Protein AF-A0AA38MMX9-F1 (afdb_monomer)

Foldseek 3Di:
DPPDDPVLLVVLQVQCVVVVLQRQVVSCVVCVVDDRDDSVLSVLQNVCCVPPVDSDPPPVPPDDPCDPLLVVLLVVLVVVCVVPVPDDLVNSVVVCCPDPRHDDPVSSVVSVVVVVVVVVVVVVPD

Secondary structure (DSSP, 8-state):
--SS-HHHHHHHHHHHHHTTT-HHHHHHHH-TTSPPPPHHHHHHHHHHHHHHS-SS---TT-S----HHHHHHHHHHHHHHHH-TT--HHHHHHHHHSSSS---HHHHHHHHHHHHHHHTTTTT--

Mean predicted aligned error: 14.61 Å

Radius of gyration: 23.49 Å; Cα contacts (8 Å, |Δi|>4): 71; chains: 1; bounding box: 48×35×56 Å

Nearest PDB structures (foldseek):
  2gzk-assembly1_A  TM=2.698E-01  e=1.866E+00  unclassified

Solvent-accessible surface area (backbone atoms only — not comparable to full-atom values): 7663 Å² total; per-residue (Å²): 132,82,92,62,55,71,68,57,52,52,52,42,42,52,34,20,63,74,44,77,68,58,22,52,63,59,43,40,70,76,39,72,91,53,85,76,66,60,65,67,53,44,56,51,39,48,49,33,36,75,75,67,73,35,79,68,77,87,64,92,70,82,57,82,81,80,48,69,67,56,55,53,48,51,50,54,52,50,55,51,39,70,76,38,75,83,63,48,70,70,56,52,52,51,55,42,59,74,44,96,51,79,60,53,77,67,51,53,54,52,52,51,52,54,46,53,66,53,48,58,61,63,75,66,74,120

Structure (mmCIF, N/CA/C/O backbone):
data_AF-A0AA38MMX9-F1
#
_entry.id   AF-A0AA38MMX9-F1
#
loop_
_atom_site.group_PDB
_atom_site.id
_atom_site.type_symbol
_atom_site.label_atom_id
_atom_site.label_alt_id
_atom_site.label_comp_id
_atom_site.label_asym_id
_atom_site.label_entity_id
_atom_site.label_seq_id
_atom_site.pdbx_PDB_ins_code
_atom_site.Cartn_x
_atom_site.Cartn_y
_atom_site.Cartn_z
_atom_site.occupancy
_atom_site.B_iso_or_equiv
_atom_site.auth_seq_id
_atom_site.auth_comp_id
_atom_site.auth_asym_id
_atom_site.auth_atom_id
_atom_site.pdbx_PDB_model_num
ATOM 1 N N . MET A 1 1 ? -5.186 -6.838 2.296 1.00 41.19 1 MET A N 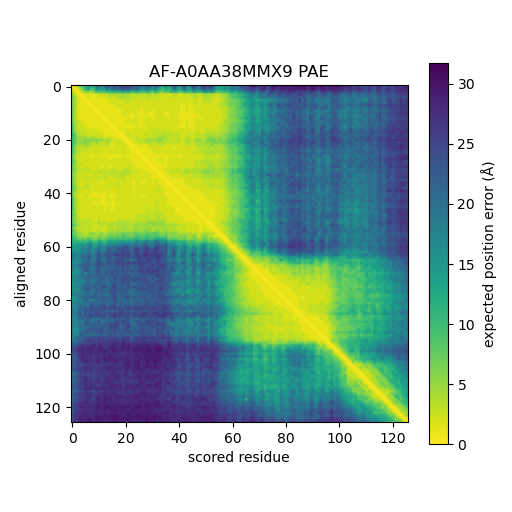1
ATOM 2 C CA . MET A 1 1 ? -5.290 -7.617 1.039 1.00 41.19 1 MET A CA 1
ATOM 3 C C . MET A 1 1 ? -4.135 -7.238 0.122 1.00 41.19 1 MET A C 1
ATOM 5 O O . MET A 1 1 ? -4.093 -6.104 -0.340 1.00 41.19 1 MET A O 1
ATOM 9 N N . ALA A 1 2 ? -3.175 -8.138 -0.104 1.00 54.78 2 ALA A N 1
ATOM 10 C CA . ALA A 1 2 ? -2.065 -7.883 -1.023 1.00 54.78 2 ALA A CA 1
ATOM 11 C C . ALA A 1 2 ? -2.529 -8.154 -2.465 1.00 54.78 2 ALA A C 1
ATOM 13 O O . ALA A 1 2 ? -2.720 -9.300 -2.854 1.00 54.78 2 ALA A O 1
ATOM 14 N N . ARG A 1 3 ? -2.774 -7.084 -3.233 1.00 77.62 3 ARG A N 1
ATOM 15 C CA . ARG A 1 3 ? -3.270 -7.134 -4.624 1.00 77.62 3 ARG A CA 1
ATOM 16 C C . ARG A 1 3 ? -2.242 -7.693 -5.623 1.00 77.62 3 ARG A C 1
ATOM 18 O O . ARG A 1 3 ? -2.636 -8.080 -6.716 1.00 77.62 3 ARG A O 1
ATOM 25 N N . TYR A 1 4 ? -0.965 -7.740 -5.242 1.00 87.44 4 TYR A N 1
ATOM 26 C CA . TYR A 1 4 ? 0.164 -8.184 -6.063 1.00 87.44 4 TYR A CA 1
ATOM 27 C C . TYR A 1 4 ? 1.141 -8.994 -5.207 1.00 87.44 4 TYR A C 1
ATOM 29 O O . TYR A 1 4 ? 1.273 -8.733 -4.006 1.00 87.44 4 TYR A O 1
ATOM 37 N N . LYS A 1 5 ? 1.835 -9.961 -5.812 1.00 90.69 5 LYS A N 1
ATOM 38 C CA . LYS A 1 5 ? 2.917 -10.704 -5.150 1.00 90.69 5 LYS A CA 1
ATOM 39 C C . LYS A 1 5 ? 4.143 -9.807 -4.971 1.00 90.69 5 LYS A C 1
ATOM 41 O O . LYS A 1 5 ? 4.367 -8.895 -5.759 1.00 90.69 5 LYS A O 1
ATOM 46 N N . ASN A 1 6 ? 4.988 -10.108 -3.983 1.00 91.00 6 ASN A N 1
ATOM 47 C CA . ASN A 1 6 ? 6.205 -9.324 -3.728 1.00 91.00 6 ASN A CA 1
ATOM 48 C C . ASN A 1 6 ? 7.122 -9.238 -4.968 1.00 91.00 6 ASN A C 1
ATOM 50 O O . ASN A 1 6 ? 7.606 -8.164 -5.300 1.00 91.00 6 ASN A O 1
ATOM 54 N N . ALA A 1 7 ? 7.272 -10.341 -5.712 1.00 92.94 7 ALA A N 1
ATOM 55 C CA . ALA A 1 7 ? 8.020 -10.350 -6.971 1.00 92.94 7 ALA A CA 1
ATOM 56 C C . ALA A 1 7 ? 7.437 -9.377 -8.014 1.00 92.94 7 ALA A C 1
ATOM 58 O O . ALA A 1 7 ? 8.178 -8.635 -8.646 1.00 92.94 7 ALA A O 1
ATOM 59 N N . GLU A 1 8 ? 6.108 -9.313 -8.144 1.00 94.44 8 GLU A N 1
ATOM 60 C CA . GLU A 1 8 ? 5.461 -8.372 -9.067 1.00 94.44 8 GLU A CA 1
ATOM 61 C C . GLU A 1 8 ? 5.688 -6.919 -8.639 1.00 94.44 8 GLU A C 1
ATOM 63 O O . GLU A 1 8 ? 5.887 -6.065 -9.496 1.00 94.44 8 GLU A O 1
ATOM 68 N N . ILE A 1 9 ? 5.691 -6.640 -7.330 1.00 94.19 9 ILE A N 1
ATOM 69 C CA . ILE A 1 9 ? 5.955 -5.304 -6.779 1.00 94.19 9 ILE A CA 1
ATOM 70 C C . ILE A 1 9 ? 7.417 -4.889 -7.008 1.00 94.19 9 ILE A C 1
ATOM 72 O O . ILE A 1 9 ? 7.676 -3.741 -7.369 1.00 94.19 9 ILE A O 1
ATOM 76 N N . ALA A 1 10 ? 8.363 -5.81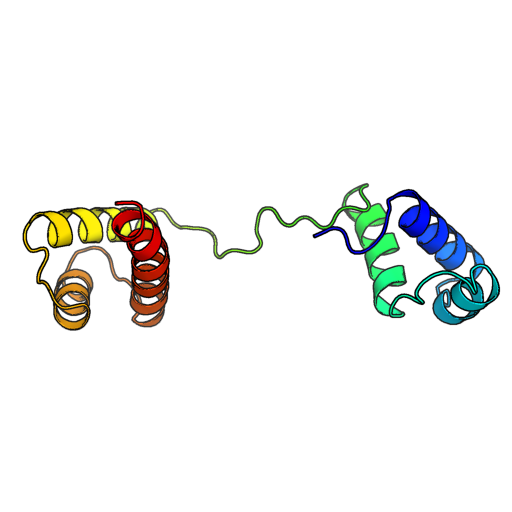8 -6.854 1.00 94.69 10 ALA A N 1
ATOM 77 C CA . ALA A 1 10 ? 9.770 -5.581 -7.167 1.00 94.69 10 ALA A CA 1
ATOM 78 C C . ALA A 1 10 ? 9.968 -5.270 -8.660 1.00 94.69 10 ALA A C 1
ATOM 80 O O . ALA A 1 10 ? 10.627 -4.286 -8.997 1.00 94.69 10 ALA A O 1
ATOM 81 N N . ASP A 1 11 ? 9.322 -6.033 -9.546 1.00 96.19 11 ASP A N 1
ATOM 82 C CA . ASP A 1 11 ? 9.343 -5.774 -10.988 1.00 96.19 11 ASP A CA 1
ATOM 83 C C . ASP A 1 11 ? 8.725 -4.402 -11.326 1.00 96.19 11 ASP A C 1
ATOM 85 O O . ASP A 1 11 ? 9.244 -3.678 -12.175 1.00 96.19 11 ASP A O 1
ATOM 89 N N . MET A 1 12 ? 7.643 -4.002 -10.643 1.00 95.50 12 MET A N 1
ATOM 90 C CA . MET A 1 12 ? 7.040 -2.670 -10.808 1.00 95.50 12 MET A CA 1
ATOM 91 C C . MET A 1 12 ? 8.012 -1.556 -10.411 1.00 95.50 12 MET A C 1
ATOM 93 O O . MET A 1 12 ? 8.153 -0.583 -11.150 1.00 95.50 12 MET A O 1
ATOM 97 N N . HIS A 1 13 ? 8.694 -1.692 -9.270 1.00 95.56 13 HIS A N 1
ATOM 98 C CA . HIS A 1 13 ? 9.685 -0.713 -8.819 1.00 95.56 13 HIS A CA 1
ATOM 99 C C . HIS A 1 13 ? 10.869 -0.615 -9.792 1.00 95.56 13 HIS A C 1
ATOM 101 O O . HIS A 1 13 ? 11.277 0.487 -10.159 1.00 95.56 13 HIS A O 1
ATOM 107 N N . LEU A 1 14 ? 11.363 -1.758 -10.281 1.00 95.94 14 LEU A N 1
ATOM 108 C CA . LEU A 1 14 ? 12.430 -1.804 -11.279 1.00 95.94 14 LEU A CA 1
ATOM 109 C C . LEU A 1 14 ? 12.029 -1.076 -12.571 1.00 95.94 14 LEU A C 1
ATOM 111 O O . LEU A 1 14 ? 12.796 -0.256 -13.077 1.00 95.94 14 LEU A O 1
ATOM 115 N N . MET A 1 15 ? 10.820 -1.329 -13.087 1.00 96.56 15 MET A N 1
ATOM 116 C CA . MET A 1 15 ? 10.325 -0.648 -14.291 1.00 96.56 15 MET A CA 1
ATOM 117 C C . MET A 1 15 ? 10.083 0.844 -14.059 1.00 96.56 15 MET A C 1
ATOM 119 O O . MET A 1 15 ? 10.326 1.641 -14.961 1.00 96.56 15 MET A O 1
ATOM 123 N N . TYR A 1 16 ? 9.684 1.244 -12.852 1.00 95.88 16 TYR A N 1
ATOM 124 C CA . TYR A 1 16 ? 9.555 2.654 -12.485 1.00 95.88 16 TYR A CA 1
ATOM 125 C C . TYR A 1 16 ? 10.886 3.398 -12.504 1.00 95.88 16 TYR A C 1
ATOM 127 O O . TYR A 1 16 ? 10.962 4.477 -13.093 1.00 95.88 16 TYR A O 1
ATOM 135 N N . GLY A 1 17 ? 11.946 2.795 -11.962 1.00 94.62 17 GLY A N 1
ATOM 136 C CA . GLY A 1 17 ? 13.299 3.339 -12.076 1.00 94.62 17 GLY A CA 1
ATOM 137 C C . GLY A 1 17 ? 13.782 3.392 -13.527 1.00 94.62 17 GLY A C 1
ATOM 138 O O . GLY A 1 17 ? 14.273 4.424 -13.979 1.00 94.62 17 GLY A O 1
ATOM 139 N N . ARG A 1 18 ? 13.580 2.306 -14.287 1.00 95.50 18 ARG A N 1
ATOM 140 C CA . ARG A 1 18 ? 13.987 2.205 -15.699 1.00 95.50 18 ARG A CA 1
ATOM 141 C C . ARG A 1 18 ? 13.301 3.239 -16.595 1.00 95.50 18 ARG A C 1
ATOM 143 O O . ARG A 1 18 ? 13.927 3.746 -17.519 1.00 95.50 18 ARG A O 1
ATOM 150 N N . ALA A 1 19 ? 12.030 3.528 -16.336 1.00 95.00 19 ALA A N 1
ATOM 151 C CA . ALA A 1 19 ? 11.220 4.451 -17.124 1.00 95.00 19 ALA A CA 1
ATOM 152 C C . ALA A 1 19 ? 11.247 5.896 -16.595 1.00 95.00 19 ALA A C 1
ATOM 154 O O . ALA A 1 19 ? 10.404 6.699 -16.993 1.00 95.00 19 ALA A O 1
ATOM 155 N N . PHE A 1 20 ? 12.159 6.226 -15.669 1.00 92.56 20 PHE A N 1
ATOM 156 C CA . PHE A 1 20 ? 12.258 7.550 -15.040 1.00 92.56 20 PHE A CA 1
ATOM 157 C C . PHE A 1 20 ? 10.912 8.070 -14.494 1.00 92.56 20 PHE A C 1
ATOM 159 O O . PHE A 1 20 ? 10.603 9.255 -14.587 1.00 92.56 20 PHE A O 1
ATOM 166 N N . GLY A 1 21 ? 10.094 7.171 -13.937 1.00 87.31 21 GLY A N 1
ATOM 167 C CA . GLY A 1 21 ? 8.774 7.483 -13.382 1.00 87.31 21 GLY A CA 1
ATOM 168 C C . GLY A 1 21 ? 7.571 7.136 -14.272 1.00 87.31 21 GLY A C 1
ATOM 169 O O . GLY A 1 21 ? 6.458 7.035 -13.762 1.00 87.31 21 GLY A O 1
ATOM 170 N N . ASN A 1 22 ? 7.764 6.854 -15.565 1.00 89.88 22 ASN A N 1
ATOM 171 C CA . ASN A 1 22 ? 6.677 6.557 -16.517 1.00 89.88 22 ASN A CA 1
ATOM 172 C C . ASN A 1 22 ? 6.488 5.046 -16.751 1.00 89.88 22 ASN A C 1
ATOM 174 O O . ASN A 1 22 ? 6.521 4.546 -17.871 1.00 89.88 22 ASN A O 1
ATOM 178 N N . ALA A 1 23 ? 6.315 4.289 -15.667 1.00 93.50 23 ALA A N 1
ATOM 179 C CA . ALA A 1 23 ? 6.402 2.823 -15.684 1.00 93.50 23 ALA A CA 1
ATOM 180 C C . ALA A 1 23 ? 5.209 2.087 -16.305 1.00 93.50 23 ALA A C 1
ATOM 182 O O . ALA A 1 23 ? 5.317 0.896 -16.573 1.00 93.50 23 ALA A O 1
ATOM 183 N N . HIS A 1 24 ? 4.058 2.748 -16.445 1.00 93.44 24 HIS A N 1
ATOM 184 C CA . HIS A 1 24 ? 2.794 2.078 -16.748 1.00 93.44 24 HIS A CA 1
ATOM 185 C C . HIS A 1 24 ? 2.853 1.323 -18.082 1.00 93.44 24 HIS A C 1
ATOM 187 O O . HIS A 1 24 ? 2.617 0.120 -18.121 1.00 93.44 24 HIS A O 1
ATOM 193 N N . GLU A 1 25 ? 3.234 2.007 -19.157 1.00 93.62 25 GLU A N 1
ATOM 194 C CA . GLU A 1 25 ? 3.312 1.419 -20.499 1.00 93.62 25 GLU A CA 1
ATOM 195 C C . GLU A 1 25 ? 4.431 0.374 -20.582 1.00 93.62 25 GLU A C 1
ATOM 197 O O . GLU A 1 25 ? 4.182 -0.772 -20.950 1.00 93.62 25 GLU A O 1
ATOM 202 N N . VAL A 1 26 ? 5.628 0.722 -20.096 1.00 95.31 26 VAL A N 1
ATOM 203 C CA . VAL A 1 26 ? 6.808 -0.162 -20.092 1.00 95.31 26 VAL A CA 1
ATOM 204 C C . VAL A 1 26 ? 6.547 -1.463 -19.324 1.00 95.31 26 VAL A C 1
ATOM 206 O O . VAL A 1 26 ? 6.999 -2.533 -19.731 1.00 95.31 26 VAL A O 1
ATOM 209 N N . TYR A 1 27 ? 5.804 -1.404 -18.217 1.00 96.69 27 TYR A N 1
ATOM 210 C CA . TYR A 1 27 ? 5.435 -2.594 -17.453 1.00 96.69 27 TYR A CA 1
ATOM 211 C C . TYR A 1 27 ? 4.438 -3.478 -18.210 1.00 96.69 27 TYR A C 1
ATOM 213 O O . TYR A 1 27 ? 4.574 -4.702 -18.187 1.00 96.69 27 TYR A O 1
ATOM 221 N N . GLY A 1 28 ? 3.453 -2.877 -18.885 1.00 95.62 28 GLY A N 1
ATOM 222 C CA . GLY A 1 2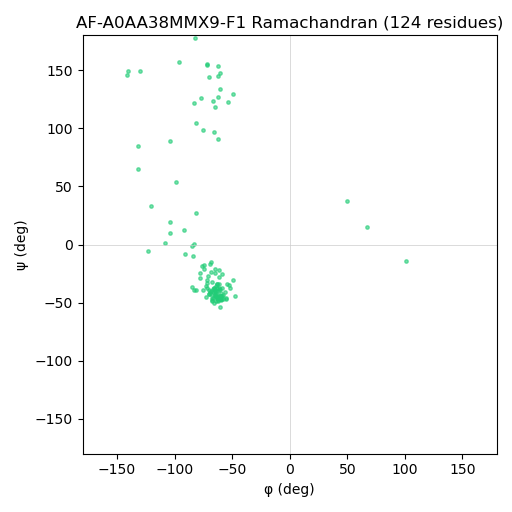8 ? 2.483 -3.604 -19.706 1.00 95.62 28 GLY A CA 1
ATOM 223 C C . GLY A 1 28 ? 3.135 -4.327 -20.884 1.00 95.62 28 GLY A C 1
ATOM 224 O O . GLY A 1 28 ? 2.803 -5.479 -21.157 1.00 95.62 28 GLY A O 1
ATOM 225 N N . GLU A 1 29 ? 4.114 -3.688 -21.523 1.00 95.38 29 GLU A N 1
ATOM 226 C CA . GLU A 1 29 ? 4.902 -4.284 -22.606 1.00 95.38 29 GLU A CA 1
ATOM 227 C C . GLU A 1 29 ? 5.820 -5.408 -22.112 1.00 95.38 29 GLU A C 1
ATOM 229 O O . GLU A 1 29 ? 5.916 -6.458 -22.747 1.00 95.38 29 GLU A O 1
ATOM 234 N N . ALA A 1 30 ? 6.483 -5.216 -20.967 1.00 95.38 30 ALA A N 1
ATOM 235 C CA . ALA A 1 30 ? 7.407 -6.202 -20.409 1.00 95.38 30 ALA A CA 1
ATOM 236 C C . ALA A 1 30 ? 6.695 -7.443 -19.841 1.00 95.38 30 ALA A C 1
ATOM 238 O O . ALA A 1 30 ? 7.255 -8.541 -19.860 1.00 95.38 30 ALA A O 1
ATOM 239 N N . PHE A 1 31 ? 5.469 -7.285 -19.330 1.00 95.81 31 PHE A N 1
ATOM 240 C CA . PHE A 1 31 ? 4.715 -8.349 -18.666 1.00 95.81 31 PHE A CA 1
ATOM 241 C C . PHE A 1 31 ? 3.271 -8.457 -19.189 1.00 95.81 31 PHE A C 1
ATOM 243 O O . PHE A 1 31 ? 2.324 -8.300 -18.413 1.00 95.81 31 PHE A O 1
ATOM 250 N N . PRO A 1 32 ? 3.067 -8.813 -20.470 1.00 93.88 32 PRO A N 1
ATOM 251 C CA . PRO A 1 32 ? 1.747 -8.780 -21.110 1.00 93.88 32 PRO A CA 1
ATOM 252 C C . PRO A 1 32 ? 0.741 -9.777 -20.513 1.00 93.88 32 PRO A C 1
ATOM 254 O O . PRO A 1 32 ? -0.466 -9.609 -20.649 1.00 93.88 32 PRO A O 1
ATOM 257 N N . GLN A 1 33 ? 1.223 -10.825 -19.837 1.00 95.06 33 GLN A N 1
ATOM 258 C CA . GLN A 1 33 ? 0.377 -11.823 -19.171 1.00 95.06 33 GLN A CA 1
ATOM 259 C C . GLN A 1 33 ? -0.074 -11.400 -17.763 1.00 95.06 33 GLN A C 1
ATOM 261 O O . GLN A 1 33 ? -0.891 -12.086 -17.148 1.00 95.06 33 GLN A O 1
ATOM 266 N N . ARG A 1 34 ? 0.477 -10.310 -17.214 1.00 93.00 34 ARG A N 1
ATOM 267 C CA . ARG A 1 34 ? 0.137 -9.819 -15.874 1.00 93.00 34 ARG A CA 1
ATOM 268 C C . ARG A 1 34 ? -0.918 -8.725 -15.953 1.00 93.00 34 ARG A C 1
ATOM 270 O O . ARG A 1 34 ? -1.069 -8.032 -16.954 1.00 93.00 34 ARG A O 1
ATOM 277 N N . ARG A 1 35 ? -1.644 -8.534 -14.851 1.00 92.06 35 ARG A N 1
ATOM 278 C CA . ARG A 1 35 ? -2.580 -7.415 -14.730 1.00 92.06 35 ARG A CA 1
ATOM 279 C C . ARG A 1 35 ? -1.799 -6.104 -14.701 1.00 92.06 35 ARG A C 1
ATOM 281 O O . ARG A 1 35 ? -1.001 -5.902 -13.789 1.00 92.06 35 ARG A O 1
ATOM 288 N N . LEU A 1 36 ? -2.119 -5.196 -15.622 1.00 94.25 36 LEU A N 1
ATOM 289 C CA . LEU A 1 36 ? -1.562 -3.847 -15.636 1.00 94.25 36 LEU A CA 1
ATOM 290 C C . LEU A 1 36 ? -2.007 -3.060 -14.384 1.00 94.25 36 LEU A C 1
ATOM 292 O O . LEU A 1 36 ? -3.215 -2.893 -14.165 1.00 94.25 36 LEU A O 1
ATOM 296 N N . PRO A 1 37 ? -1.072 -2.625 -13.520 1.00 93.31 37 PRO A N 1
ATOM 297 C CA . PRO A 1 37 ? -1.387 -1.790 -12.366 1.00 93.31 37 PRO A CA 1
ATOM 298 C C . PRO A 1 37 ? -1.752 -0.367 -12.791 1.00 93.31 37 PRO A C 1
ATOM 300 O O . PRO A 1 37 ? -1.273 0.115 -13.806 1.00 93.31 37 PRO A O 1
ATOM 303 N N . ASP A 1 38 ? -2.531 0.340 -11.970 1.00 92.88 38 ASP A N 1
ATOM 304 C CA . ASP A 1 38 ? -2.759 1.779 -12.165 1.00 92.88 38 ASP A CA 1
ATOM 305 C C . ASP A 1 38 ? -1.438 2.557 -12.039 1.00 92.88 38 ASP A C 1
ATOM 307 O O . ASP A 1 38 ? -0.615 2.201 -11.189 1.00 92.88 38 ASP A O 1
ATOM 311 N N . HIS A 1 39 ? -1.251 3.633 -12.815 1.00 92.06 39 HIS A N 1
ATOM 312 C CA . HIS A 1 39 ? -0.022 4.440 -12.794 1.00 92.06 39 HIS A CA 1
ATOM 313 C C . HIS A 1 39 ? 0.380 4.890 -11.375 1.00 92.06 39 HIS A C 1
ATOM 315 O O . HIS A 1 39 ? 1.557 4.835 -11.019 1.00 92.06 39 HIS A O 1
ATOM 321 N N . ARG A 1 40 ? -0.592 5.230 -10.512 1.00 93.38 40 ARG A N 1
ATOM 322 C CA . ARG A 1 40 ? -0.343 5.649 -9.120 1.0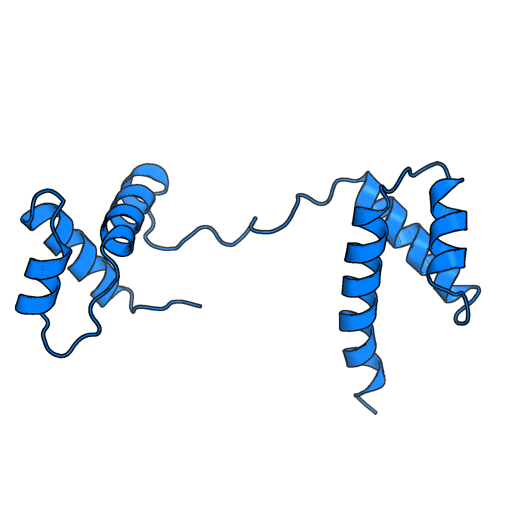0 93.38 40 ARG A CA 1
ATOM 323 C C . ARG A 1 40 ? 0.249 4.538 -8.267 1.00 93.38 40 ARG A C 1
ATOM 325 O O . ARG A 1 40 ? 0.892 4.816 -7.255 1.00 93.38 40 ARG A O 1
ATOM 332 N N . THR A 1 41 ? 0.023 3.281 -8.647 1.00 93.44 41 THR A N 1
ATOM 333 C CA . THR A 1 41 ? 0.567 2.114 -7.944 1.00 93.44 41 THR A CA 1
ATOM 334 C C . THR A 1 41 ? 2.090 2.154 -7.962 1.00 93.44 41 THR A C 1
ATOM 336 O O . THR A 1 41 ? 2.702 1.969 -6.915 1.00 93.44 41 THR A O 1
ATOM 339 N N . PHE A 1 42 ? 2.694 2.462 -9.111 1.00 94.62 42 PHE A N 1
ATOM 340 C CA . PHE A 1 42 ? 4.147 2.521 -9.264 1.00 94.62 42 PHE A CA 1
ATOM 341 C C . PHE A 1 42 ? 4.761 3.627 -8.403 1.00 94.62 42 PHE A C 1
ATOM 343 O O . PHE A 1 42 ? 5.666 3.362 -7.613 1.00 94.62 42 PHE A O 1
ATOM 350 N N . THR A 1 43 ? 4.194 4.835 -8.468 1.00 94.56 43 THR A N 1
ATOM 351 C CA . THR A 1 43 ? 4.615 5.965 -7.628 1.00 94.56 43 THR A CA 1
ATOM 352 C C . THR A 1 43 ? 4.474 5.644 -6.141 1.00 94.56 43 THR A C 1
ATOM 354 O O . THR A 1 43 ? 5.393 5.884 -5.365 1.00 94.56 43 THR A O 1
ATOM 357 N N . SER A 1 44 ? 3.357 5.031 -5.734 1.00 92.50 44 SER A N 1
ATOM 358 C CA . SER A 1 44 ? 3.126 4.658 -4.332 1.00 92.50 44 SER A CA 1
ATOM 359 C C . SER A 1 44 ? 4.131 3.621 -3.824 1.00 92.50 44 SER A C 1
ATOM 361 O O . SER A 1 44 ? 4.490 3.643 -2.650 1.00 92.50 44 SER A O 1
ATOM 363 N N . ILE A 1 45 ? 4.551 2.682 -4.676 1.00 93.94 45 ILE A N 1
ATOM 364 C CA . ILE A 1 45 ? 5.551 1.662 -4.334 1.00 93.94 45 ILE A CA 1
ATOM 365 C C . ILE A 1 45 ? 6.912 2.323 -4.087 1.00 93.94 45 ILE A C 1
ATOM 367 O O . ILE A 1 45 ? 7.514 2.073 -3.044 1.00 93.94 45 ILE A O 1
ATOM 371 N N . ASP A 1 46 ? 7.366 3.182 -5.007 1.00 94.25 46 ASP A N 1
ATOM 372 C CA . ASP A 1 46 ? 8.634 3.911 -4.872 1.00 94.25 46 ASP A CA 1
ATOM 373 C C . ASP A 1 46 ? 8.640 4.808 -3.628 1.00 94.25 46 ASP A C 1
ATOM 375 O O . ASP A 1 46 ? 9.560 4.741 -2.814 1.00 94.25 46 ASP A O 1
ATOM 379 N N . GLN A 1 47 ? 7.563 5.569 -3.418 1.00 93.12 47 GLN A N 1
ATOM 380 C CA . GLN A 1 47 ? 7.424 6.444 -2.258 1.00 93.12 47 GLN A CA 1
ATOM 381 C C . GLN A 1 47 ? 7.498 5.665 -0.940 1.00 93.12 47 GLN A C 1
ATOM 383 O O . GLN A 1 47 ? 8.260 6.028 -0.047 1.00 93.12 47 GLN A O 1
ATOM 388 N N . ARG A 1 48 ? 6.767 4.550 -0.814 1.00 91.56 48 ARG A N 1
ATOM 389 C CA . ARG A 1 48 ? 6.812 3.732 0.410 1.00 91.56 48 ARG A CA 1
ATOM 390 C C . ARG A 1 48 ? 8.191 3.141 0.661 1.00 91.56 48 ARG A C 1
ATOM 392 O O . ARG A 1 48 ? 8.601 3.076 1.818 1.00 91.56 48 ARG A O 1
ATOM 399 N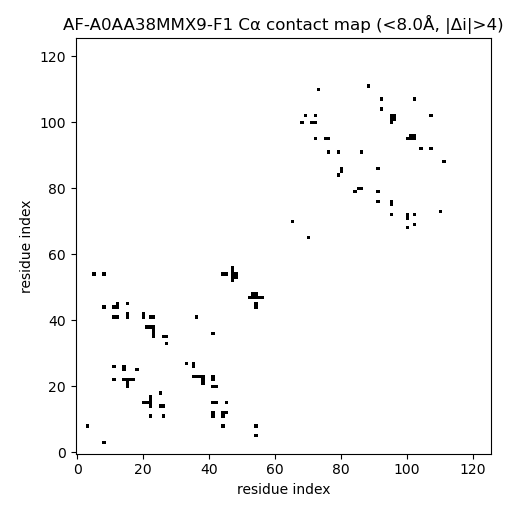 N . LEU A 1 49 ? 8.898 2.733 -0.392 1.00 92.69 49 LEU A N 1
ATOM 400 C CA . LEU A 1 49 ? 10.255 2.221 -0.256 1.00 92.69 49 LEU A CA 1
ATOM 401 C C . LEU A 1 49 ? 11.205 3.317 0.246 1.00 92.69 49 LEU A C 1
ATOM 403 O O . LEU A 1 49 ? 11.965 3.068 1.177 1.00 92.69 49 LEU A O 1
ATOM 407 N N . ARG A 1 50 ? 11.110 4.533 -0.304 1.00 92.25 50 ARG A N 1
ATOM 408 C CA . ARG A 1 50 ? 11.923 5.686 0.117 1.00 92.25 50 ARG A CA 1
ATOM 409 C C . ARG A 1 50 ? 11.631 6.136 1.547 1.00 92.25 50 A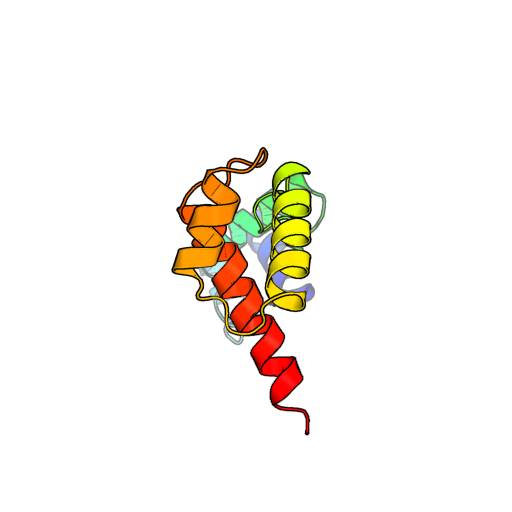RG A C 1
ATOM 411 O O . ARG A 1 50 ? 12.556 6.440 2.288 1.00 92.25 50 ARG A O 1
ATOM 418 N N . GLU A 1 51 ? 10.360 6.193 1.928 1.00 93.25 51 GLU A N 1
ATOM 419 C CA . GLU A 1 51 ? 9.941 6.741 3.222 1.00 93.25 51 GLU A CA 1
ATOM 420 C C . GLU A 1 51 ? 9.998 5.716 4.357 1.00 93.25 51 GLU A C 1
ATOM 422 O O . GLU A 1 51 ? 10.299 6.060 5.496 1.00 93.25 51 GLU A O 1
ATOM 427 N N . ASN A 1 52 ? 9.663 4.456 4.072 1.00 90.06 52 ASN A N 1
ATOM 428 C CA . ASN A 1 52 ? 9.434 3.435 5.096 1.00 90.06 52 ASN A CA 1
ATOM 429 C C . ASN A 1 52 ? 10.329 2.198 4.941 1.00 90.06 52 ASN A C 1
ATOM 431 O O . ASN A 1 52 ? 10.250 1.304 5.781 1.00 90.06 52 ASN A O 1
ATOM 435 N N . GLY A 1 53 ? 11.121 2.093 3.868 1.00 90.75 53 GLY A N 1
ATOM 436 C CA . GLY A 1 53 ? 11.971 0.926 3.605 1.00 90.75 53 GLY A CA 1
ATOM 437 C C . GLY A 1 53 ? 11.201 -0.365 3.300 1.00 90.75 53 GLY A C 1
ATOM 438 O O . GLY A 1 53 ? 11.772 -1.450 3.359 1.00 90.75 53 GLY A O 1
ATOM 439 N N . THR A 1 54 ? 9.900 -0.284 2.998 1.00 89.12 54 THR A N 1
ATOM 440 C CA . THR A 1 54 ? 9.049 -1.455 2.745 1.00 89.12 54 THR A CA 1
ATOM 441 C C .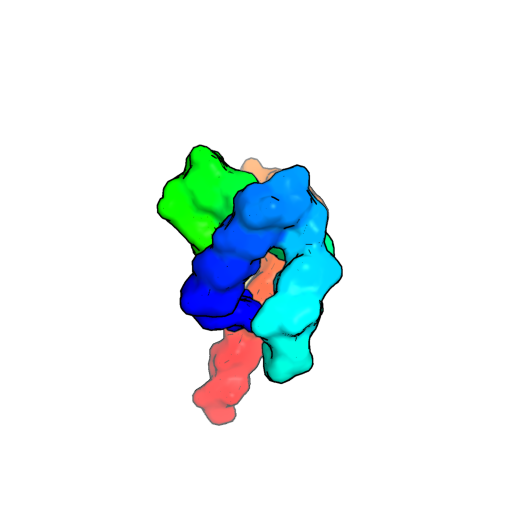 THR A 1 54 ? 8.052 -1.203 1.622 1.00 89.12 54 THR A C 1
ATOM 443 O O . THR A 1 54 ? 7.511 -0.109 1.477 1.00 89.12 54 THR A O 1
ATOM 446 N N . PHE A 1 55 ? 7.756 -2.247 0.847 1.00 85.81 55 PHE A N 1
ATOM 447 C CA . PHE A 1 55 ? 6.693 -2.232 -0.160 1.00 85.81 55 PHE A CA 1
ATOM 448 C C . PHE A 1 55 ? 5.287 -2.315 0.442 1.00 85.81 55 PHE A C 1
ATOM 450 O O . PHE A 1 55 ? 4.292 -1.958 -0.203 1.00 85.81 55 PHE A O 1
ATOM 457 N N . THR A 1 56 ? 5.189 -2.804 1.677 1.00 81.88 56 THR A N 1
ATOM 458 C CA . THR A 1 56 ? 3.905 -3.062 2.321 1.00 81.88 56 THR A CA 1
ATOM 459 C C . THR A 1 56 ? 3.297 -1.742 2.792 1.00 81.88 56 THR A C 1
ATOM 461 O O . THR A 1 56 ? 3.950 -1.001 3.526 1.00 81.88 56 THR A O 1
ATOM 464 N N . PRO A 1 57 ? 2.050 -1.415 2.402 1.00 76.19 57 PRO A N 1
ATOM 465 C CA . PRO A 1 57 ? 1.374 -0.259 2.969 1.00 76.19 57 PRO A CA 1
ATOM 466 C C . PRO A 1 57 ? 1.219 -0.447 4.480 1.00 76.19 57 PRO A C 1
ATOM 468 O O . PRO A 1 57 ? 0.784 -1.506 4.935 1.00 76.19 57 PRO A O 1
ATOM 471 N N . LYS A 1 58 ? 1.532 0.591 5.262 1.00 70.06 58 LYS A N 1
ATOM 472 C CA . LYS A 1 58 ? 1.211 0.625 6.692 1.00 70.06 58 LYS A CA 1
ATOM 473 C C . LYS A 1 58 ? -0.311 0.655 6.836 1.00 70.06 58 LYS A C 1
ATOM 475 O O . LYS A 1 58 ? -0.922 1.708 6.703 1.00 70.06 58 LYS A O 1
ATOM 480 N N . THR A 1 59 ? -0.926 -0.503 7.062 1.00 67.19 59 THR A N 1
ATOM 481 C CA . THR A 1 59 ? -2.372 -0.625 7.318 1.00 67.19 59 THR A CA 1
ATOM 482 C C . THR A 1 59 ? -2.720 -0.556 8.803 1.00 67.19 59 THR A C 1
ATOM 484 O O . THR A 1 59 ? -3.896 -0.485 9.135 1.00 67.19 59 THR A O 1
ATOM 487 N N . ALA A 1 60 ? -1.720 -0.571 9.692 1.00 57.41 60 ALA A N 1
ATOM 488 C CA . ALA A 1 60 ? -1.919 -0.706 11.136 1.00 57.41 60 ALA A CA 1
ATOM 489 C C . ALA A 1 60 ? -2.743 0.434 11.768 1.00 57.41 60 ALA A C 1
ATOM 491 O O . ALA A 1 60 ? -3.463 0.180 12.722 1.00 57.41 60 ALA A O 1
ATOM 492 N N . ASN A 1 61 ? -2.722 1.642 11.188 1.00 52.84 61 ASN A N 1
ATOM 493 C CA . ASN A 1 61 ? -3.386 2.827 11.752 1.00 52.84 61 ASN A CA 1
ATOM 494 C C . ASN A 1 61 ? -4.444 3.433 10.811 1.00 52.84 61 ASN A C 1
ATOM 496 O O . ASN A 1 61 ? -4.628 4.643 10.776 1.00 52.84 61 ASN A O 1
ATOM 500 N N . TRP A 1 62 ? -5.138 2.616 10.012 1.00 53.19 62 TRP A N 1
ATOM 501 C CA . TRP A 1 62 ? -6.248 3.086 9.157 1.00 53.19 62 TRP A CA 1
ATOM 502 C C . TRP A 1 62 ? -7.583 3.230 9.914 1.00 53.19 62 TRP A C 1
ATOM 504 O O . TRP A 1 62 ? -8.657 3.124 9.327 1.00 53.19 62 TRP A O 1
ATOM 514 N N . GLY A 1 63 ? -7.520 3.477 11.221 1.00 57.50 63 GLY A N 1
ATOM 515 C CA . GLY A 1 63 ? -8.657 3.818 12.068 1.00 57.50 63 GLY A CA 1
ATOM 516 C C . GLY A 1 63 ? -8.321 5.057 12.887 1.00 57.50 63 GLY A C 1
ATOM 517 O O . GLY A 1 63 ? -7.152 5.284 13.192 1.00 57.50 63 GLY A O 1
ATOM 518 N N . LEU A 1 64 ? -9.342 5.858 13.207 1.00 60.78 64 LEU A N 1
ATOM 519 C CA . LEU A 1 64 ? -9.218 6.967 14.152 1.00 60.78 64 LEU A CA 1
ATOM 520 C C . LEU A 1 64 ? -8.529 6.444 15.423 1.00 60.78 64 LEU A C 1
ATOM 522 O O . LEU A 1 64 ? -8.929 5.396 15.938 1.00 60.78 64 LEU A O 1
ATOM 526 N N . GLU A 1 65 ? -7.485 7.131 15.885 1.00 63.62 65 GLU A N 1
ATOM 527 C CA . GLU A 1 65 ? -6.849 6.813 17.163 1.00 63.62 65 GLU A CA 1
ATOM 528 C C . GLU A 1 65 ? -7.933 6.811 18.245 1.00 63.62 65 GLU A C 1
ATOM 530 O O . GLU A 1 65 ? -8.686 7.778 18.387 1.00 63.62 65 GLU A O 1
ATOM 535 N N . ARG A 1 66 ? -8.078 5.683 18.949 1.00 66.50 66 ARG A N 1
ATOM 536 C CA . ARG A 1 66 ? -9.022 5.580 20.061 1.00 66.50 66 ARG A CA 1
ATOM 537 C C . ARG A 1 66 ? -8.399 6.331 21.221 1.00 66.50 66 ARG A C 1
ATOM 539 O O . ARG A 1 66 ? -7.508 5.809 21.882 1.00 66.50 66 ARG A O 1
ATOM 546 N N . THR A 1 67 ? -8.828 7.570 21.409 1.00 70.81 67 THR A N 1
ATOM 547 C CA . THR A 1 67 ? -8.470 8.346 22.590 1.00 70.81 67 THR A CA 1
ATOM 548 C C . THR A 1 67 ? -9.018 7.659 23.840 1.00 70.81 67 THR A C 1
ATOM 550 O O . THR A 1 67 ? -10.017 6.945 23.766 1.00 70.81 67 THR A O 1
ATOM 553 N N . GLU A 1 68 ? -8.374 7.888 24.985 1.00 72.88 68 GLU A N 1
ATOM 554 C CA . GLU A 1 68 ? -8.795 7.375 26.301 1.00 72.88 68 GLU A CA 1
ATOM 555 C C . GLU A 1 68 ? -10.292 7.620 26.549 1.00 72.88 68 GLU A C 1
ATOM 557 O O . GLU A 1 68 ? -11.043 6.694 26.820 1.00 72.88 68 GLU A O 1
ATOM 562 N N . HIS A 1 69 ? -10.757 8.825 26.215 1.00 69.38 69 HIS A N 1
ATOM 563 C CA . HIS A 1 69 ? -12.166 9.222 26.268 1.00 69.38 69 HIS A CA 1
ATOM 564 C C . HIS A 1 69 ? -13.137 8.311 25.483 1.00 69.38 69 HIS A C 1
ATOM 566 O O . HIS A 1 69 ? -14.267 8.096 25.917 1.00 69.38 69 HIS A O 1
ATOM 572 N N . ILE A 1 70 ? -12.715 7.743 24.344 1.00 71.19 70 ILE A N 1
ATOM 573 C CA . ILE A 1 70 ? -13.539 6.796 23.572 1.00 71.19 70 ILE A CA 1
ATOM 574 C C . ILE A 1 70 ? -13.616 5.443 24.287 1.00 71.19 70 ILE A C 1
ATOM 576 O O . ILE A 1 70 ? -14.655 4.790 24.224 1.00 71.19 70 ILE A O 1
ATOM 580 N N . LEU A 1 71 ? -12.532 5.015 24.939 1.00 74.56 71 LEU A N 1
ATOM 581 C CA . LEU A 1 71 ? -12.495 3.762 25.696 1.00 74.56 71 LEU A CA 1
ATOM 582 C C . LEU A 1 71 ? -13.352 3.859 26.965 1.00 74.56 71 LEU A C 1
ATOM 584 O O . LEU A 1 71 ? -14.079 2.917 27.278 1.00 74.56 71 LEU A O 1
ATOM 588 N N . ASP A 1 72 ? -13.331 5.011 27.634 1.00 78.38 72 ASP A N 1
ATOM 589 C CA . ASP A 1 72 ? -14.185 5.280 28.794 1.00 78.38 72 ASP A CA 1
ATOM 590 C C . ASP A 1 72 ? -15.665 5.231 28.399 1.00 78.38 72 ASP A C 1
ATOM 592 O O . ASP A 1 72 ? -16.450 4.493 28.991 1.00 78.38 72 ASP A O 1
ATOM 596 N N . ALA A 1 73 ? -16.032 5.922 27.315 1.00 75.69 73 ALA A N 1
ATOM 597 C CA . ALA A 1 73 ? -17.400 5.915 26.805 1.00 75.69 73 ALA A CA 1
ATOM 598 C C . ALA A 1 73 ? -17.861 4.524 26.337 1.00 75.69 73 ALA A C 1
ATOM 600 O O . ALA A 1 73 ? -19.037 4.187 26.448 1.00 75.69 73 ALA A O 1
ATOM 601 N N . GLU A 1 74 ? -16.965 3.700 25.788 1.00 79.62 74 GLU A N 1
ATOM 602 C CA . GLU A 1 74 ? -17.283 2.308 25.453 1.00 79.62 74 GLU A CA 1
ATOM 603 C C . GLU A 1 74 ? -17.545 1.454 26.688 1.00 79.62 74 GLU A C 1
ATOM 605 O O . GLU A 1 74 ? -18.435 0.608 26.649 1.00 79.62 74 GLU A O 1
ATOM 610 N N . THR A 1 75 ? -16.795 1.680 27.764 1.00 81.75 75 THR A N 1
ATOM 611 C CA . THR A 1 75 ? -16.982 0.971 29.033 1.00 81.75 75 THR A CA 1
ATOM 612 C C . THR A 1 75 ? -18.324 1.351 29.653 1.00 81.75 75 THR A C 1
ATOM 614 O O . THR A 1 75 ? -19.124 0.474 29.956 1.00 81.75 75 THR A O 1
ATOM 617 N N . GLU A 1 76 ? -18.645 2.645 29.692 1.00 84.12 76 GLU A N 1
ATOM 618 C CA . GLU A 1 76 ? -19.938 3.140 30.180 1.00 84.12 76 GLU A CA 1
ATOM 619 C C . GLU A 1 76 ? -21.118 2.592 29.353 1.00 84.12 76 GLU A C 1
ATOM 621 O O . GLU A 1 76 ? -22.161 2.225 29.893 1.00 84.12 76 GLU A O 1
ATOM 626 N N . ILE A 1 77 ? -20.953 2.463 28.030 1.00 84.31 77 ILE A N 1
ATOM 627 C CA . ILE A 1 77 ? -21.946 1.803 27.168 1.00 84.31 77 ILE A CA 1
ATOM 628 C C . ILE A 1 77 ? -22.168 0.346 27.582 1.00 84.31 77 ILE A C 1
ATOM 630 O O . ILE A 1 77 ? -23.316 -0.103 27.584 1.00 84.31 77 ILE A O 1
ATOM 634 N N . LEU A 1 78 ? -21.094 -0.398 27.862 1.00 86.19 78 LEU A N 1
ATOM 635 C CA . LEU A 1 78 ? -21.187 -1.806 28.247 1.00 86.19 78 LEU A CA 1
ATOM 636 C C . LEU A 1 78 ? -21.940 -1.958 29.566 1.00 86.19 78 LEU A C 1
ATOM 638 O O . LEU A 1 78 ? -22.878 -2.751 29.610 1.00 86.19 78 LEU A O 1
ATOM 642 N N . ASP A 1 79 ? -21.606 -1.141 30.564 1.00 87.06 79 ASP A N 1
ATOM 643 C CA . ASP A 1 79 ? -22.252 -1.167 31.877 1.00 87.06 79 ASP A CA 1
ATOM 644 C C . ASP A 1 79 ? -23.761 -0.882 31.759 1.00 87.06 79 ASP A C 1
ATOM 646 O O . ASP A 1 79 ? -24.591 -1.643 32.254 1.00 87.06 79 ASP A O 1
ATOM 650 N N . ILE A 1 80 ? -24.150 0.156 31.006 1.00 85.12 80 ILE A N 1
ATOM 651 C CA . ILE A 1 80 ? -25.568 0.517 30.827 1.00 85.12 80 ILE A CA 1
ATOM 652 C C . ILE A 1 80 ? -26.349 -0.578 30.079 1.00 85.12 80 ILE A C 1
ATOM 654 O O . ILE A 1 80 ? -27.511 -0.841 30.392 1.00 85.12 80 ILE A O 1
ATOM 658 N N . VAL A 1 81 ? -25.750 -1.199 29.059 1.00 87.19 81 VAL A N 1
ATOM 659 C CA . VAL A 1 81 ? -26.406 -2.270 28.288 1.00 87.19 81 VAL A CA 1
ATOM 660 C C . VAL A 1 81 ? -26.507 -3.560 29.102 1.00 87.19 81 VAL A C 1
ATOM 662 O O . VAL A 1 81 ? -27.475 -4.300 28.934 1.00 87.19 81 VAL A O 1
ATOM 665 N N . GLU A 1 82 ? -25.540 -3.836 29.976 1.00 87.25 82 GLU A N 1
ATOM 666 C CA . GLU A 1 82 ? -25.602 -4.967 30.901 1.00 87.25 82 GLU A CA 1
ATOM 667 C C . GLU A 1 82 ? -26.718 -4.777 31.940 1.00 87.25 82 GLU A C 1
ATOM 669 O O . GLU A 1 82 ? -27.479 -5.712 32.199 1.00 87.25 82 GLU A O 1
ATOM 674 N N . GLU A 1 83 ? -26.886 -3.559 32.463 1.00 90.00 83 GLU A N 1
ATOM 675 C CA . GLU A 1 83 ? -27.965 -3.220 33.398 1.00 90.00 83 GLU A CA 1
ATOM 676 C C . GLU A 1 83 ? -29.359 -3.204 32.742 1.00 90.00 83 GLU A C 1
ATOM 678 O O . GLU A 1 83 ? -30.328 -3.711 33.315 1.00 90.00 83 GLU A O 1
ATOM 683 N N . GLU A 1 84 ? -29.486 -2.645 31.533 1.00 89.12 84 GLU A N 1
ATOM 684 C CA . GLU A 1 84 ? -30.746 -2.574 30.783 1.00 89.12 84 GLU A CA 1
ATOM 685 C C . GLU A 1 84 ? -30.553 -3.033 29.321 1.00 89.12 84 GLU A C 1
ATOM 687 O O . GLU A 1 84 ? -30.456 -2.208 28.409 1.00 89.12 84 GLU A O 1
ATOM 692 N N . PRO A 1 85 ? -30.608 -4.348 29.029 1.00 85.69 85 PRO A N 1
ATOM 693 C CA . PRO A 1 85 ? -30.388 -4.876 27.674 1.00 85.69 85 PRO A CA 1
ATOM 694 C C . PRO A 1 85 ? -31.395 -4.378 26.626 1.00 85.69 85 PRO A C 1
ATOM 696 O O . PRO A 1 85 ? -31.135 -4.407 25.423 1.00 85.69 85 PRO A O 1
ATOM 699 N N . GLY A 1 86 ? -32.572 -3.933 27.078 1.00 85.25 86 GLY A N 1
ATOM 700 C CA . GLY A 1 86 ? -33.621 -3.353 26.239 1.00 85.25 86 GLY A CA 1
ATOM 701 C C . GLY A 1 86 ? -33.432 -1.865 25.933 1.00 85.25 86 GLY A C 1
ATOM 702 O O . GLY A 1 86 ? -34.284 -1.281 25.252 1.00 85.25 86 GLY A O 1
ATOM 703 N N . ILE A 1 87 ? -32.361 -1.233 26.430 1.00 85.38 87 ILE A N 1
ATOM 704 C CA . ILE A 1 87 ? -32.155 0.201 26.271 1.00 85.38 87 ILE A CA 1
ATOM 705 C C . ILE A 1 87 ? -32.025 0.571 24.792 1.00 85.38 87 ILE A C 1
ATOM 707 O O . ILE A 1 87 ? -31.221 0.042 24.024 1.00 85.38 87 ILE A O 1
ATOM 711 N N . SER A 1 88 ? -32.839 1.533 24.359 1.00 83.69 88 SER A N 1
ATOM 712 C CA . SER A 1 88 ? -32.739 2.032 22.989 1.00 83.69 88 SER A CA 1
ATOM 713 C C . SER A 1 88 ? -31.452 2.838 22.796 1.00 83.69 88 SER A C 1
ATOM 715 O O . SER A 1 88 ? -31.087 3.648 23.648 1.00 83.69 88 SER A O 1
ATOM 717 N N . VAL A 1 89 ? -30.840 2.738 21.613 1.00 77.69 89 VAL A N 1
ATOM 718 C CA . VAL A 1 89 ? -29.648 3.526 21.235 1.00 77.69 89 VAL A CA 1
ATOM 719 C C . VAL A 1 89 ? -29.860 5.035 21.430 1.00 77.69 89 VAL A C 1
ATOM 721 O O . VAL A 1 89 ? -28.946 5.749 21.827 1.00 77.69 89 VAL A O 1
ATOM 724 N N . ARG A 1 90 ? -31.083 5.540 21.203 1.00 76.69 90 ARG A N 1
ATOM 725 C CA . ARG A 1 90 ? -31.421 6.955 21.448 1.00 76.69 90 ARG A CA 1
ATOM 726 C C . ARG A 1 90 ? -31.343 7.312 22.930 1.00 76.69 90 ARG A C 1
ATOM 728 O O . ARG A 1 90 ? -30.812 8.364 23.271 1.00 76.69 90 ARG A O 1
ATOM 735 N N . ARG A 1 91 ? -31.862 6.451 23.802 1.00 81.31 91 ARG A N 1
ATOM 736 C CA . ARG A 1 91 ? -31.826 6.666 25.251 1.00 81.31 91 ARG A CA 1
ATOM 737 C C . ARG A 1 91 ? -30.407 6.528 25.795 1.00 81.31 91 ARG A C 1
ATOM 739 O O . ARG A 1 91 ? -29.978 7.406 26.529 1.00 81.31 91 ARG A O 1
ATOM 746 N N . LEU A 1 92 ? -29.665 5.524 25.333 1.00 82.75 92 LEU A N 1
ATOM 747 C CA . LEU A 1 92 ? -28.242 5.356 25.619 1.00 82.75 92 LEU A CA 1
ATOM 748 C C . LEU A 1 92 ? -27.441 6.607 25.218 1.00 82.75 92 LEU A C 1
ATOM 750 O O . LEU A 1 92 ? -26.697 7.153 26.020 1.00 82.75 92 LEU A O 1
ATOM 754 N N . SER A 1 93 ? -27.680 7.144 24.014 1.00 78.12 93 SER A N 1
ATOM 755 C CA . SER A 1 93 ? -27.020 8.376 23.563 1.00 78.12 93 SER A CA 1
ATOM 756 C C . SER A 1 93 ? -27.330 9.586 24.441 1.00 78.12 93 SER A C 1
ATOM 758 O O . SER A 1 93 ? -26.475 10.442 24.618 1.00 78.12 93 SER A O 1
ATOM 760 N N . TYR A 1 94 ? -28.545 9.663 24.994 1.00 81.25 94 TYR A N 1
ATOM 761 C CA . TYR A 1 94 ? -28.915 10.729 25.915 1.00 81.25 94 TYR A CA 1
ATOM 762 C C . TYR A 1 94 ? -28.131 10.591 27.222 1.00 81.25 94 TYR A C 1
ATOM 764 O O . TYR A 1 94 ? -27.512 11.557 27.635 1.00 81.25 94 TYR A O 1
ATOM 772 N N . LEU A 1 95 ? -28.077 9.398 27.822 1.00 79.31 95 LEU A N 1
ATOM 773 C CA . LEU A 1 95 ? -27.326 9.161 29.064 1.00 79.31 95 LEU A CA 1
ATOM 774 C C . LEU A 1 95 ? -25.852 9.578 28.936 1.00 79.31 95 LEU A C 1
ATOM 776 O O . LEU A 1 95 ? -25.367 10.352 29.753 1.00 79.31 95 LEU A O 1
ATOM 780 N N . LEU A 1 96 ? -25.203 9.192 27.837 1.00 76.19 96 LEU A N 1
ATOM 781 C CA . LEU A 1 96 ? -23.791 9.501 27.580 1.00 76.19 96 LEU A CA 1
ATOM 782 C C . LEU A 1 96 ? -23.530 10.983 27.258 1.00 76.19 96 LEU A C 1
ATOM 784 O O . LEU A 1 96 ? -22.443 11.491 27.500 1.00 76.19 96 LEU A O 1
ATOM 788 N N . LEU A 1 97 ? -24.510 11.706 26.700 1.00 66.00 97 LEU A N 1
ATOM 789 C CA . LEU A 1 97 ? -24.373 13.140 26.399 1.00 66.00 97 LEU A CA 1
ATOM 790 C C . LEU A 1 97 ? -24.487 14.038 27.642 1.00 66.00 97 LEU A C 1
ATOM 792 O O . LEU A 1 97 ? -24.079 15.198 27.573 1.00 66.00 97 LEU A O 1
ATOM 796 N N . TYR A 1 98 ? -25.054 13.528 28.739 1.00 62.56 98 TYR A N 1
ATOM 797 C CA . TYR A 1 98 ? -25.160 14.229 30.026 1.00 62.56 98 TYR A CA 1
ATOM 798 C C . TYR A 1 98 ? -24.217 13.658 31.105 1.00 62.56 98 TYR A C 1
ATOM 800 O O . TYR A 1 98 ? -24.225 14.167 32.225 1.00 62.56 98 TYR A O 1
ATOM 808 N N . GLY A 1 99 ? -23.416 12.639 30.774 1.00 58.31 99 GLY A N 1
ATOM 809 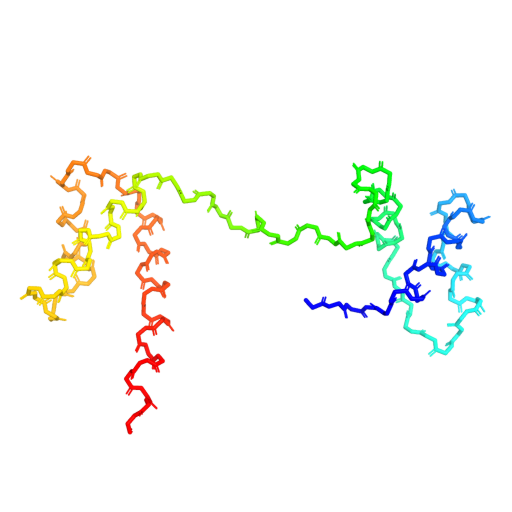C CA . GLY A 1 99 ? -22.303 12.143 31.589 1.00 58.31 99 GLY A CA 1
ATOM 810 C C . GLY A 1 99 ? -21.016 12.961 31.400 1.00 58.31 99 GLY A C 1
ATOM 811 O O . GLY A 1 99 ? -20.964 13.891 30.592 1.00 58.31 99 GLY A O 1
ATOM 812 N N . GLU A 1 100 ? -19.954 12.622 32.139 1.00 52.66 100 GLU A N 1
ATOM 813 C CA . GLU A 1 100 ? -18.664 13.339 32.082 1.00 52.66 100 GLU A CA 1
ATOM 814 C C . GLU A 1 100 ? -17.915 13.148 30.744 1.00 52.66 100 GLU A C 1
ATOM 816 O O . GLU A 1 100 ? -17.033 13.939 30.395 1.00 52.66 100 GLU A O 1
ATOM 821 N N . HIS A 1 101 ? -18.308 12.159 29.934 1.00 53.62 101 HIS A N 1
ATOM 822 C CA . HIS A 1 101 ? -17.638 11.801 28.688 1.00 53.62 101 HIS A CA 1
ATOM 823 C C . HIS A 1 101 ? -18.410 12.301 27.450 1.00 53.62 101 HIS A C 1
ATOM 825 O O . HIS A 1 101 ? -19.192 11.586 26.831 1.00 53.62 101 HIS A O 1
ATOM 831 N N . TYR A 1 102 ? -18.124 13.535 27.006 1.00 53.06 102 TYR A N 1
ATOM 832 C CA . TYR A 1 102 ? -18.726 14.122 25.794 1.00 53.06 102 TYR A CA 1
ATOM 833 C C . TYR A 1 102 ? -18.381 13.360 24.498 1.00 53.06 102 TYR A C 1
ATOM 835 O O . TYR A 1 102 ? -17.405 13.659 23.809 1.00 53.06 102 TYR A O 1
ATOM 843 N N . MET A 1 103 ? -19.206 12.388 24.115 1.00 53.94 103 MET A N 1
ATOM 844 C CA . MET A 1 103 ? -19.149 11.764 22.794 1.00 53.94 103 MET A CA 1
ATOM 845 C C . MET A 1 103 ? -19.908 12.628 21.783 1.00 53.94 103 MET A C 1
ATOM 847 O O . MET A 1 103 ? -21.108 12.867 21.913 1.00 53.94 103 MET A O 1
ATOM 851 N N . THR A 1 104 ? -19.241 13.088 20.721 1.00 54.75 104 THR A N 1
ATOM 852 C CA . THR A 1 104 ? -19.957 13.759 19.621 1.00 54.75 104 THR A CA 1
ATOM 853 C C . THR A 1 104 ? -20.981 12.798 18.994 1.00 54.75 104 THR A C 1
ATOM 855 O O . THR A 1 104 ? -20.739 11.593 18.913 1.00 54.75 104 THR A O 1
ATOM 858 N N . LYS A 1 105 ? -22.121 13.307 18.497 1.00 51.12 105 LYS A N 1
A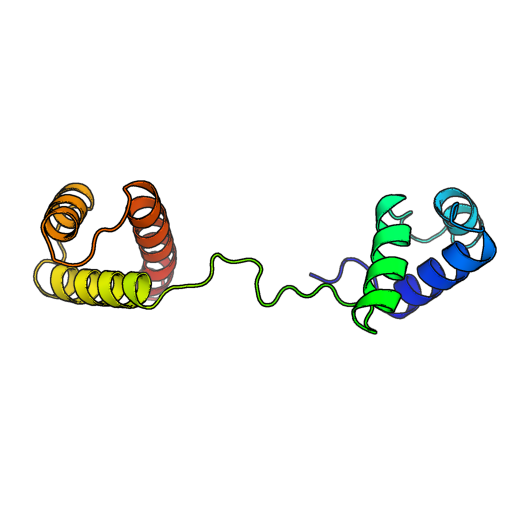TOM 859 C CA . LYS A 1 105 ? -23.188 12.486 17.869 1.00 51.12 105 LYS A CA 1
ATOM 860 C C . LYS A 1 105 ? -22.672 11.505 16.801 1.00 51.12 105 LYS A C 1
ATOM 862 O O . LYS A 1 105 ? -23.244 10.432 16.633 1.00 51.12 105 LYS A O 1
ATOM 867 N N . ASN A 1 106 ? -21.590 11.859 16.104 1.00 49.00 106 ASN A N 1
ATOM 868 C CA . ASN A 1 106 ? -20.945 10.995 15.116 1.00 49.00 106 ASN A CA 1
ATOM 869 C C . ASN A 1 106 ? -20.184 9.821 15.747 1.00 49.00 106 ASN A C 1
ATOM 871 O O . ASN A 1 106 ? -20.249 8.731 15.189 1.00 49.00 106 ASN A O 1
ATOM 875 N N . CYS A 1 107 ? -19.528 10.015 16.899 1.00 53.00 107 CYS A N 1
ATOM 876 C CA . CYS A 1 107 ? -18.891 8.928 17.647 1.00 53.00 107 CYS A CA 1
ATOM 877 C C . CYS A 1 107 ? -19.928 7.908 18.115 1.00 53.00 107 CYS A C 1
ATOM 879 O O . CYS A 1 107 ? -19.764 6.728 17.855 1.00 53.00 107 CYS A O 1
ATOM 881 N N . ILE A 1 108 ? -21.042 8.343 18.710 1.00 56.81 108 ILE A N 1
ATOM 882 C CA . ILE A 1 108 ? -22.075 7.418 19.210 1.00 56.81 108 ILE A CA 1
ATOM 883 C C . ILE A 1 108 ? -22.602 6.518 18.081 1.00 56.81 108 ILE A C 1
ATOM 885 O O . ILE A 1 108 ? -22.724 5.307 18.242 1.00 56.81 108 ILE A O 1
ATOM 889 N N . LEU A 1 109 ? -22.856 7.087 16.899 1.00 54.16 109 LEU A N 1
ATOM 890 C CA . LEU A 1 109 ? -23.329 6.325 15.742 1.00 54.16 109 LEU A CA 1
ATOM 891 C C . LEU A 1 109 ? -22.292 5.316 15.228 1.00 54.16 109 LEU A C 1
ATOM 893 O O . LEU A 1 109 ? -22.677 4.218 14.827 1.00 54.16 109 LEU A O 1
ATOM 897 N N . THR A 1 110 ? -20.997 5.641 15.228 1.00 57.03 110 THR A N 1
ATOM 898 C CA . THR A 1 110 ? -19.949 4.703 14.793 1.00 57.03 110 THR A CA 1
ATOM 899 C C . THR A 1 110 ? -19.665 3.623 15.833 1.00 57.03 110 THR A C 1
ATOM 901 O O . THR A 1 110 ? -19.518 2.463 15.443 1.00 57.03 110 THR A O 1
ATOM 904 N N . THR A 1 111 ? -19.653 3.947 17.129 1.00 57.03 111 THR A N 1
ATOM 905 C CA . THR A 1 111 ? -19.456 2.962 18.204 1.00 57.03 111 THR A CA 1
ATOM 906 C C . THR A 1 111 ? -20.644 2.011 18.300 1.00 57.03 111 THR A C 1
ATOM 908 O O . THR A 1 111 ? -20.453 0.797 18.287 1.00 57.03 111 THR A O 1
ATOM 911 N N . CYS A 1 112 ? -21.880 2.526 18.275 1.00 54.38 112 CYS A N 1
ATOM 912 C CA . CYS A 1 112 ? -23.080 1.690 18.296 1.00 54.38 112 CYS A CA 1
ATOM 913 C C . CYS A 1 112 ? -23.211 0.826 17.029 1.00 54.38 112 CYS A C 1
ATOM 915 O O . CYS A 1 112 ? -23.523 -0.356 17.144 1.00 54.38 112 CYS A O 1
ATOM 917 N N . ASN A 1 113 ? -22.911 1.345 15.828 1.00 52.84 113 ASN A N 1
ATOM 918 C CA . ASN A 1 113 ? -22.885 0.512 14.614 1.00 52.84 113 ASN A CA 1
ATOM 919 C C . ASN A 1 113 ? -21.782 -0.556 14.671 1.00 52.84 113 ASN A C 1
ATOM 921 O O . ASN A 1 113 ? -22.000 -1.697 14.266 1.00 52.84 113 ASN A O 1
ATOM 925 N N . GLY A 1 114 ? -20.607 -0.214 15.206 1.00 57.12 114 GLY A N 1
ATOM 926 C CA . GLY A 1 114 ? -19.529 -1.171 15.446 1.00 57.12 114 GLY A CA 1
ATOM 927 C C . GLY A 1 114 ? -19.906 -2.253 16.465 1.00 57.12 114 GLY A C 1
ATOM 928 O O . GLY A 1 114 ? -19.492 -3.401 16.307 1.00 57.12 114 GLY A O 1
ATOM 929 N N . PHE A 1 115 ? -20.712 -1.906 17.471 1.00 55.62 115 PHE A N 1
ATOM 930 C CA . PHE A 1 115 ? -21.226 -2.811 18.500 1.00 55.62 115 PHE A CA 1
ATOM 931 C C . PHE A 1 115 ? -22.308 -3.752 17.954 1.00 55.62 115 PHE A C 1
ATOM 933 O O . PHE A 1 115 ? -22.219 -4.960 18.164 1.00 55.62 115 PHE A O 1
ATOM 940 N N . ILE A 1 116 ? -23.270 -3.244 17.174 1.00 51.34 116 ILE A N 1
ATOM 941 C CA . ILE A 1 116 ? -24.306 -4.060 16.510 1.00 51.34 116 ILE A CA 1
ATOM 942 C C . ILE A 1 116 ? -23.654 -5.115 15.602 1.00 51.34 116 ILE A C 1
ATOM 944 O O . ILE A 1 116 ? -23.968 -6.300 15.701 1.00 51.34 116 ILE A O 1
ATOM 948 N N . LEU A 1 117 ? -22.667 -4.715 14.791 1.00 49.84 117 LEU A N 1
ATOM 949 C CA . LEU A 1 117 ? -21.956 -5.629 13.888 1.00 49.84 117 LEU A CA 1
ATOM 950 C C . LEU A 1 117 ? -21.079 -6.667 14.614 1.00 49.84 117 LEU A C 1
ATOM 952 O O . LEU A 1 117 ? -20.776 -7.718 14.042 1.00 49.84 117 LEU A O 1
ATOM 956 N N . ARG A 1 118 ? -20.640 -6.395 15.852 1.00 50.41 118 ARG A N 1
ATOM 957 C CA . ARG A 1 118 ? -19.900 -7.368 16.677 1.00 50.41 118 ARG A CA 1
ATOM 958 C C . ARG A 1 118 ? -20.833 -8.330 17.408 1.00 50.41 118 ARG A C 1
ATOM 960 O O . ARG A 1 118 ? -20.528 -9.517 17.446 1.00 50.41 118 ARG A O 1
ATOM 967 N N . ASN A 1 119 ? -21.968 -7.857 17.918 1.00 44.44 119 ASN A N 1
ATOM 968 C CA . ASN A 1 119 ? -22.912 -8.690 18.666 1.00 44.44 119 ASN A CA 1
ATOM 969 C C . ASN A 1 119 ? -23.794 -9.576 17.778 1.00 44.44 119 ASN A C 1
ATOM 971 O O . ASN A 1 119 ? -24.113 -10.689 18.185 1.00 44.44 119 ASN A O 1
ATOM 975 N N . GLU A 1 120 ? -24.098 -9.189 16.532 1.00 44.22 120 GLU A N 1
ATOM 976 C CA . GLU A 1 120 ? -24.764 -10.101 15.580 1.00 44.22 120 GLU A CA 1
ATOM 977 C C . GLU A 1 120 ? -23.959 -11.386 15.312 1.00 44.22 120 GLU A C 1
ATOM 979 O O . GLU A 1 120 ? -24.537 -12.418 14.973 1.00 44.22 120 GLU A O 1
ATOM 984 N N . LYS A 1 121 ? -22.630 -11.357 15.482 1.00 41.34 121 LYS A N 1
ATOM 985 C CA . LYS A 1 121 ? -21.791 -12.560 15.373 1.00 41.34 121 LYS A CA 1
ATOM 986 C C . LYS A 1 121 ? -21.850 -13.458 16.605 1.00 41.34 121 LYS A C 1
ATOM 988 O O . LYS A 1 121 ? -21.580 -14.645 16.469 1.00 41.34 121 LYS A O 1
ATOM 993 N N . ILE A 1 122 ? -22.180 -12.907 17.770 1.00 44.50 122 ILE A N 1
ATOM 994 C CA . ILE A 1 122 ? -22.254 -13.658 19.028 1.00 44.50 122 ILE A CA 1
ATOM 995 C C . ILE A 1 122 ? -23.602 -14.391 19.111 1.00 44.50 122 ILE A C 1
ATOM 997 O O . ILE A 1 122 ? -23.629 -15.565 19.449 1.00 44.50 122 ILE A O 1
ATOM 1001 N N . TYR A 1 123 ? -24.699 -13.764 18.669 1.00 36.16 123 TYR A N 1
ATOM 1002 C CA . TYR A 1 123 ? -26.045 -14.362 18.705 1.00 36.16 123 TYR A CA 1
ATOM 1003 C C . TYR A 1 123 ? -26.408 -15.274 17.512 1.00 36.16 123 TYR A C 1
ATOM 1005 O O . TYR A 1 123 ? -27.507 -15.816 17.474 1.00 36.16 123 TYR A O 1
ATOM 1013 N N . ARG A 1 124 ? -25.525 -15.456 16.517 1.00 36.69 124 ARG A N 1
ATOM 1014 C CA . ARG A 1 124 ? -25.722 -16.407 15.392 1.00 36.69 124 ARG A CA 1
ATOM 1015 C C . ARG A 1 124 ? -24.895 -17.694 15.513 1.00 36.69 124 ARG A C 1
ATOM 1017 O O . ARG A 1 124 ? -24.797 -18.440 14.541 1.00 36.69 124 ARG A O 1
ATOM 1024 N N . ALA A 1 125 ? -24.266 -17.922 16.663 1.00 42.19 125 ALA A N 1
ATOM 1025 C CA . ALA A 1 125 ? -23.422 -19.087 16.925 1.00 42.19 125 ALA A CA 1
ATOM 1026 C C . ALA A 1 125 ? -24.098 -20.157 17.810 1.00 42.19 125 ALA A C 1
ATOM 1028 O O . ALA A 1 125 ? -23.394 -20.998 18.365 1.00 42.19 125 ALA A O 1
ATOM 1029 N N . GLU A 1 126 ? -25.432 -20.144 17.907 1.00 38.50 126 GLU A N 1
ATOM 1030 C CA . GLU A 1 126 ? -26.244 -21.194 18.546 1.00 38.50 126 GLU A CA 1
ATOM 1031 C C . GLU A 1 126 ? -27.173 -21.871 17.532 1.00 38.50 126 GLU A C 1
ATOM 1033 O O . GLU A 1 126 ? -27.841 -21.143 16.758 1.00 38.50 126 GLU A O 1
#

Organism: NCBI:txid2755281

pLDDT: mean 76.93, std 18.18, range [36.16, 96.69]

Sequence (126 aa):
MARYKNAEIADMHLMYGRAFGNAHEVYGEAFPQRRLPDHRTFTSIDQRLRENGTFTPKTANWGLERTEHILDAETEILDIVEEEPGISVRRLSYLLLYGEHYMTKNCILTTCNGFILRNEKIYRAE